Protein AF-A0AAU7U6G1-F1 (afdb_monomer_lite)

Secondary structure (DSSP, 8-state):
-------------EEEETTEEEETTEEEEEEE-TTS-EEEEEEE-SSS--EEEEPP--S--

pLDDT: mean 82.15, std 17.33, range [41.28, 96.0]

Foldseek 3Di:
DDPPPPPVQPQDWDDDDVQWTDRPQKIKGFDADPVGDTQWIFIDHPVRHTDTDGDDPDPDD

Organism: NCBI:txid694439

Radius of gyration: 14.59 Å; chains: 1; bounding box: 20×33×51 Å

Structure (mmCIF, N/CA/C/O backbone):
data_AF-A0AAU7U6G1-F1
#
_entry.id   AF-A0AAU7U6G1-F1
#
loop_
_atom_site.group_PDB
_atom_site.id
_atom_site.type_symbol
_atom_site.label_atom_id
_atom_site.label_alt_id
_atom_site.label_comp_id
_atom_site.label_asym_id
_atom_site.label_entity_id
_atom_site.label_seq_id
_atom_site.pdbx_PDB_ins_code
_atom_site.Cartn_x
_atom_site.Cartn_y
_atom_site.Cartn_z
_atom_site.occupancy
_atom_site.B_iso_or_equiv
_atom_site.auth_seq_id
_atom_site.auth_comp_id
_atom_site.auth_asym_id
_atom_site.auth_atom_id
_atom_site.pdbx_PDB_model_num
ATOM 1 N N . MET A 1 1 ? 3.041 4.923 -38.314 1.00 41.28 1 MET A N 1
ATOM 2 C CA . MET A 1 1 ? 2.841 4.131 -37.083 1.00 41.28 1 MET A CA 1
ATOM 3 C C . MET A 1 1 ? 2.722 5.097 -35.919 1.00 41.28 1 MET A C 1
ATOM 5 O O . MET A 1 1 ? 3.694 5.784 -35.634 1.00 41.28 1 MET A O 1
ATOM 9 N N . ARG A 1 2 ? 1.543 5.218 -35.304 1.00 41.50 2 ARG A N 1
ATOM 10 C CA . ARG A 1 2 ? 1.404 5.866 -33.996 1.00 41.50 2 ARG A CA 1
ATOM 11 C C . ARG A 1 2 ? 1.620 4.772 -32.955 1.00 41.50 2 ARG A C 1
ATOM 13 O O . ARG A 1 2 ? 0.953 3.748 -33.025 1.00 41.50 2 ARG A O 1
ATOM 20 N N . LEU A 1 3 ? 2.604 4.941 -32.073 1.00 45.75 3 LEU A N 1
ATOM 21 C CA . LEU A 1 3 ? 2.622 4.185 -30.828 1.00 45.75 3 LEU A CA 1
ATOM 22 C C . LEU A 1 3 ? 1.563 4.832 -29.943 1.00 45.75 3 LEU A C 1
ATOM 24 O O . LEU A 1 3 ? 1.827 5.844 -29.294 1.00 45.75 3 LEU A O 1
ATOM 28 N N . ASP A 1 4 ? 0.355 4.282 -29.968 1.00 44.28 4 ASP A N 1
ATOM 29 C CA . ASP A 1 4 ? -0.607 4.484 -28.897 1.00 44.28 4 ASP A CA 1
ATOM 30 C C . ASP A 1 4 ? 0.032 3.924 -27.624 1.00 44.28 4 ASP A C 1
ATOM 32 O O . ASP A 1 4 ? 0.025 2.725 -27.355 1.00 44.28 4 ASP A O 1
ATOM 36 N N . ASN A 1 5 ? 0.682 4.810 -26.872 1.00 48.06 5 ASN A N 1
ATOM 37 C CA . ASN A 1 5 ? 1.207 4.549 -25.543 1.00 48.06 5 ASN A CA 1
ATOM 38 C C . ASN A 1 5 ? 0.007 4.436 -24.592 1.00 48.06 5 ASN A C 1
ATOM 40 O O . ASN A 1 5 ? -0.201 5.301 -23.746 1.00 48.06 5 ASN A O 1
ATOM 44 N N . GLN A 1 6 ? -0.845 3.427 -24.790 1.00 48.69 6 GLN A N 1
ATOM 45 C CA . GLN A 1 6 ? -1.876 3.063 -23.830 1.00 48.69 6 GLN A CA 1
ATOM 46 C C . GLN A 1 6 ? -1.158 2.447 -22.627 1.00 48.69 6 GLN A C 1
ATOM 48 O O . GLN A 1 6 ? -0.572 1.370 -22.769 1.00 48.69 6 GLN A O 1
ATOM 53 N N . PRO A 1 7 ? -1.190 3.055 -21.428 1.00 51.22 7 PRO A N 1
ATOM 54 C CA . PRO A 1 7 ? -0.907 2.315 -20.211 1.00 51.22 7 PRO A CA 1
ATOM 55 C C . PRO A 1 7 ? -2.094 1.371 -19.958 1.00 51.22 7 PRO A C 1
ATOM 57 O O . PRO A 1 7 ? -2.891 1.586 -19.050 1.00 51.22 7 PRO A O 1
ATOM 60 N N . ASP A 1 8 ? -2.244 0.330 -20.779 1.00 49.31 8 ASP A N 1
ATOM 61 C CA . ASP A 1 8 ? -3.353 -0.636 -20.722 1.00 49.31 8 ASP A CA 1
ATOM 62 C C . ASP A 1 8 ? -3.176 -1.646 -19.575 1.00 49.31 8 ASP A C 1
ATOM 64 O O . ASP A 1 8 ? -3.453 -2.837 -19.658 1.00 49.31 8 ASP A O 1
ATOM 68 N N . THR A 1 9 ? -2.612 -1.201 -18.458 1.00 57.41 9 THR A N 1
ATOM 69 C CA . THR A 1 9 ? -2.436 -2.047 -17.282 1.00 57.41 9 THR A CA 1
ATOM 70 C C . THR A 1 9 ? -2.601 -1.194 -16.044 1.00 57.41 9 THR A C 1
ATOM 72 O O . THR A 1 9 ? -1.691 -1.043 -15.230 1.00 57.41 9 THR A O 1
ATOM 75 N N . ALA A 1 10 ? -3.785 -0.599 -15.895 1.00 64.12 10 ALA A N 1
ATOM 76 C CA . ALA A 1 10 ? -4.189 -0.060 -14.610 1.00 64.12 10 ALA A CA 1
ATOM 77 C C . ALA A 1 10 ? -4.208 -1.222 -13.604 1.00 64.12 10 ALA A C 1
ATOM 79 O O . ALA A 1 10 ? -5.136 -2.032 -13.557 1.00 64.12 10 ALA A O 1
ATOM 80 N N . VAL A 1 11 ? -3.131 -1.344 -12.826 1.00 74.19 11 VAL A N 1
ATOM 81 C CA . VAL A 1 11 ? -3.040 -2.318 -11.743 1.00 74.19 11 VAL A CA 1
ATOM 82 C C . VAL A 1 11 ? -4.117 -1.958 -10.727 1.00 74.19 11 VAL A C 1
ATOM 84 O O . VAL A 1 11 ? -3.997 -0.984 -9.987 1.00 74.19 11 VAL A O 1
ATOM 87 N N . THR A 1 12 ? -5.195 -2.737 -10.713 1.00 87.62 12 THR A N 1
ATOM 88 C CA . THR A 1 12 ? -6.306 -2.516 -9.788 1.00 87.62 12 THR A CA 1
ATOM 89 C C . THR A 1 12 ? -5.939 -3.085 -8.423 1.00 87.62 12 THR A C 1
ATOM 91 O O . THR A 1 12 ? -5.674 -4.281 -8.296 1.00 87.62 12 THR A O 1
ATOM 94 N N . LEU A 1 13 ? -5.922 -2.226 -7.403 1.00 90.31 13 LEU A N 1
ATOM 95 C CA . LEU A 1 13 ? -5.678 -2.615 -6.016 1.00 90.31 13 LEU A CA 1
ATOM 96 C C . LEU A 1 13 ? -6.996 -3.004 -5.345 1.00 90.31 13 LEU A C 1
ATOM 98 O O . LEU A 1 13 ? -7.827 -2.152 -5.038 1.00 90.31 13 LEU A O 1
ATOM 102 N N . GLN A 1 14 ? -7.167 -4.293 -5.081 1.00 95.06 14 GLN A N 1
ATOM 103 C CA . GLN A 1 14 ? -8.295 -4.831 -4.330 1.00 95.06 14 GLN A CA 1
ATOM 104 C C . GLN A 1 14 ? -7.945 -4.853 -2.835 1.00 95.06 14 GLN A C 1
ATOM 106 O O . GLN A 1 14 ? -6.964 -5.499 -2.458 1.00 95.06 14 GLN A O 1
ATOM 111 N N . PRO A 1 15 ? -8.687 -4.149 -1.966 1.00 96.00 15 PRO A N 1
ATOM 112 C CA . PRO A 1 15 ? -8.413 -4.149 -0.534 1.00 96.00 15 PRO A CA 1
ATOM 113 C C . PRO A 1 15 ? -8.727 -5.518 0.081 1.00 96.00 15 PRO A C 1
ATOM 115 O O . PRO A 1 15 ? -9.777 -6.095 -0.179 1.00 96.00 15 PRO A O 1
ATOM 118 N N . VAL A 1 16 ? -7.826 -6.018 0.928 1.00 95.69 16 VAL A N 1
ATOM 119 C CA . VAL A 1 16 ? -8.036 -7.243 1.723 1.00 95.69 16 VAL A CA 1
ATOM 120 C C . VAL A 1 16 ? -8.247 -6.885 3.190 1.00 95.69 16 VAL A C 1
ATOM 122 O O . VAL A 1 16 ? -9.199 -7.323 3.824 1.00 95.69 16 VAL A O 1
ATOM 125 N N . THR A 1 17 ? -7.347 -6.069 3.737 1.00 95.50 17 THR A N 1
ATOM 126 C CA . THR A 1 17 ? -7.450 -5.4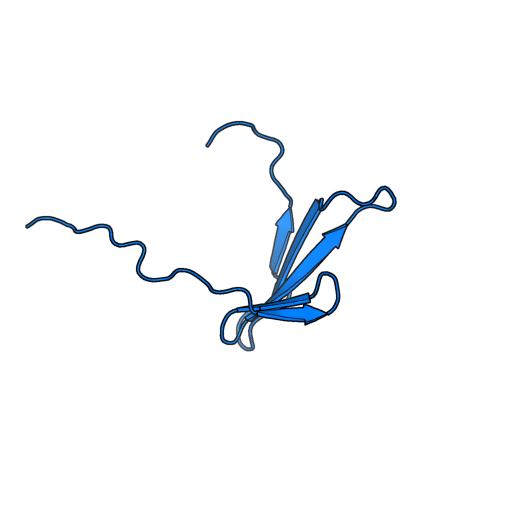81 5.077 1.00 95.50 17 THR A CA 1
ATOM 127 C C . THR A 1 17 ? -6.646 -4.182 5.108 1.00 95.50 17 THR A C 1
ATOM 129 O O . THR A 1 17 ? -6.064 -3.780 4.097 1.00 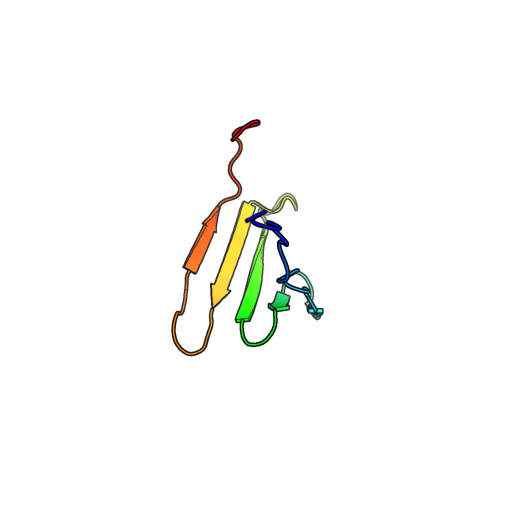95.50 17 THR A O 1
ATOM 132 N N . ARG A 1 18 ? -6.597 -3.503 6.256 1.00 94.00 18 ARG A N 1
ATOM 133 C CA . ARG A 1 18 ? -5.822 -2.272 6.418 1.00 94.00 18 ARG A CA 1
ATOM 134 C C . ARG A 1 18 ? -4.382 -2.486 5.945 1.00 94.00 18 ARG A C 1
ATOM 136 O O . ARG A 1 18 ? -3.678 -3.364 6.436 1.00 94.00 18 ARG A O 1
ATOM 143 N N . ASP A 1 19 ? -3.965 -1.648 4.998 1.00 94.25 19 ASP A N 1
ATOM 144 C CA . ASP A 1 19 ? -2.631 -1.645 4.393 1.00 94.25 19 ASP A CA 1
ATOM 145 C C . ASP A 1 19 ? -2.256 -2.920 3.617 1.00 94.25 19 ASP A C 1
ATOM 147 O O . ASP A 1 19 ? -1.094 -3.072 3.247 1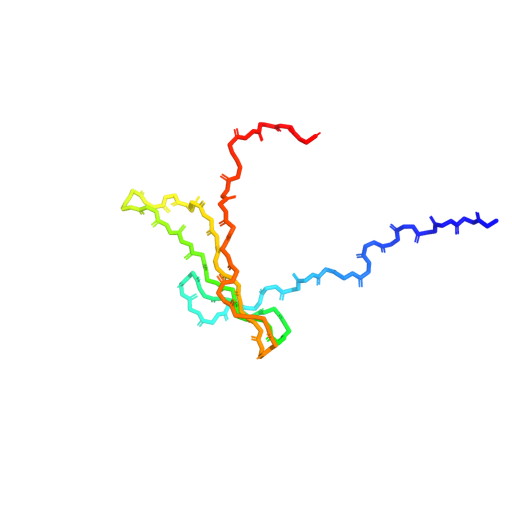.00 94.25 19 ASP A O 1
ATOM 151 N N . LEU A 1 20 ? -3.206 -3.811 3.317 1.00 95.62 20 LEU A N 1
ATOM 152 C CA . LEU A 1 20 ? -2.987 -5.022 2.527 1.00 95.62 20 LEU A CA 1
ATOM 153 C C . LEU A 1 20 ? -3.937 -5.068 1.330 1.00 95.62 20 LEU A C 1
ATOM 155 O O . LEU A 1 20 ? -5.158 -5.047 1.485 1.00 95.62 20 LEU A O 1
ATOM 159 N N . TYR A 1 21 ? -3.353 -5.201 0.146 1.00 95.50 21 TYR A N 1
ATOM 160 C CA . TYR A 1 21 ? -4.052 -5.192 -1.128 1.00 95.50 21 TYR A CA 1
ATOM 161 C C . TYR A 1 21 ? -3.610 -6.364 -2.002 1.00 95.50 21 TYR A C 1
ATOM 163 O O . TYR A 1 21 ? -2.480 -6.851 -1.901 1.00 95.50 21 TYR A O 1
ATOM 171 N N . GLN A 1 22 ? -4.506 -6.783 -2.886 1.00 94.69 22 GLN A N 1
ATOM 172 C CA . GLN A 1 22 ? -4.225 -7.686 -3.993 1.00 94.69 22 GLN A CA 1
ATOM 173 C C . GLN A 1 22 ? -4.216 -6.910 -5.308 1.00 94.69 22 GLN A C 1
ATOM 175 O O . GLN A 1 22 ? -5.086 -6.083 -5.564 1.00 94.69 22 GLN A O 1
ATOM 180 N N . ALA A 1 23 ? -3.226 -7.194 -6.143 1.00 90.81 23 ALA A N 1
ATOM 181 C CA . ALA A 1 23 ? -3.064 -6.670 -7.491 1.00 90.81 23 ALA A CA 1
ATOM 182 C C . ALA A 1 23 ? -2.865 -7.856 -8.441 1.00 90.81 23 ALA A C 1
ATOM 184 O O . ALA A 1 23 ? -1.744 -8.325 -8.650 1.00 90.81 23 ALA A O 1
ATOM 185 N N . GLY A 1 24 ? -3.959 -8.407 -8.968 1.00 89.06 24 GLY A N 1
ATOM 186 C CA . GLY A 1 24 ? -3.915 -9.664 -9.718 1.00 89.06 24 GLY A CA 1
ATOM 187 C C . GLY A 1 24 ? -3.380 -10.812 -8.852 1.00 89.06 24 GLY A C 1
ATOM 188 O O . GLY A 1 24 ? -4.045 -11.244 -7.919 1.00 89.06 24 GLY A O 1
ATOM 189 N N . ARG A 1 25 ? -2.166 -11.301 -9.150 1.00 88.81 25 ARG A N 1
ATOM 190 C CA . ARG A 1 25 ? -1.460 -12.347 -8.372 1.00 88.81 25 ARG A CA 1
ATOM 191 C C . ARG A 1 25 ? -0.384 -11.788 -7.429 1.00 88.81 25 ARG A C 1
ATOM 193 O O . ARG A 1 25 ? 0.469 -12.539 -6.952 1.00 88.81 25 ARG A O 1
ATOM 200 N N . MET A 1 26 ? -0.367 -10.473 -7.227 1.00 91.81 26 MET A N 1
ATOM 201 C CA . MET A 1 26 ? 0.613 -9.776 -6.404 1.00 91.81 26 MET A CA 1
ATOM 202 C C . MET A 1 26 ? -0.014 -9.303 -5.097 1.00 91.81 26 MET A C 1
ATOM 204 O O . MET A 1 26 ? -0.963 -8.525 -5.098 1.00 91.81 26 MET A O 1
ATOM 208 N N . THR A 1 27 ? 0.595 -9.685 -3.981 1.00 94.81 27 THR A N 1
ATOM 209 C CA . THR A 1 27 ? 0.269 -9.120 -2.673 1.00 94.81 27 THR A CA 1
ATOM 210 C C . THR A 1 27 ? 1.039 -7.819 -2.483 1.00 94.81 27 THR A C 1
ATOM 212 O O . THR A 1 27 ? 2.267 -7.810 -2.601 1.00 94.81 27 THR A O 1
ATOM 215 N N . VAL A 1 28 ? 0.340 -6.739 -2.142 1.00 95.00 28 VAL A N 1
ATOM 216 C CA . VAL A 1 28 ? 0.912 -5.416 -1.858 1.00 95.00 28 VAL A CA 1
ATOM 217 C C . VAL A 1 28 ? 0.600 -5.034 -0.418 1.00 95.00 28 VAL A C 1
ATOM 219 O O . VAL A 1 28 ? -0.561 -4.990 -0.022 1.00 95.00 28 VAL A O 1
ATOM 222 N N . ARG A 1 29 ? 1.631 -4.737 0.376 1.00 95.81 29 ARG A N 1
ATOM 223 C CA . ARG A 1 29 ? 1.484 -4.300 1.767 1.00 95.81 29 ARG A CA 1
ATOM 224 C C . ARG A 1 29 ? 2.102 -2.926 1.974 1.00 95.81 29 ARG A C 1
ATOM 226 O O . ARG A 1 29 ? 3.320 -2.788 1.870 1.00 95.81 29 ARG A O 1
ATOM 233 N N . PHE A 1 30 ? 1.288 -1.929 2.296 1.00 95.44 30 PHE A N 1
ATOM 234 C CA . PHE A 1 30 ? 1.773 -0.598 2.644 1.00 95.44 30 PHE A CA 1
ATOM 235 C C . PHE A 1 30 ? 2.430 -0.600 4.024 1.00 95.44 30 PHE A C 1
ATOM 237 O O . PHE A 1 30 ? 2.008 -1.291 4.952 1.00 95.44 30 PHE A O 1
ATOM 244 N N . LEU A 1 31 ? 3.504 0.172 4.142 1.00 94.31 31 LEU A N 1
ATOM 245 C CA . LEU A 1 31 ? 4.286 0.325 5.361 1.00 94.31 31 LEU A CA 1
ATOM 246 C C . LEU A 1 31 ? 4.072 1.742 5.876 1.00 94.31 31 LEU A C 1
ATOM 248 O O . LEU A 1 31 ? 4.323 2.703 5.147 1.00 94.31 31 LEU A O 1
ATOM 252 N N . ARG A 1 32 ? 3.615 1.877 7.120 1.00 94.00 32 ARG A N 1
ATOM 253 C CA . ARG A 1 32 ? 3.397 3.169 7.778 1.00 94.00 32 ARG A CA 1
ATOM 254 C C . ARG A 1 32 ? 4.389 3.382 8.908 1.00 94.00 32 ARG A C 1
ATOM 256 O O . ARG A 1 32 ? 4.852 2.418 9.514 1.00 94.00 32 ARG A O 1
ATOM 263 N N . ASN A 1 33 ? 4.703 4.640 9.189 1.00 90.31 33 ASN A N 1
ATOM 264 C CA . ASN A 1 33 ? 5.372 5.001 10.435 1.00 90.31 33 ASN A CA 1
ATOM 265 C C . ASN A 1 33 ? 4.363 5.008 11.604 1.00 90.31 33 ASN A C 1
ATOM 267 O O . ASN A 1 33 ? 3.149 4.930 11.400 1.00 90.31 33 ASN A O 1
ATOM 271 N N . ALA A 1 34 ? 4.866 5.141 12.833 1.00 88.88 34 ALA A N 1
ATOM 272 C CA . ALA A 1 34 ? 4.030 5.219 14.035 1.00 88.88 34 ALA A CA 1
ATOM 273 C C . ALA A 1 34 ? 3.084 6.438 14.040 1.00 88.88 34 ALA A C 1
ATOM 275 O O . ALA A 1 34 ? 2.025 6.391 14.655 1.00 88.88 34 ALA A O 1
ATOM 276 N N . ALA A 1 35 ? 3.439 7.504 13.318 1.00 90.44 35 ALA A N 1
ATOM 277 C CA . ALA A 1 35 ? 2.626 8.710 13.189 1.00 90.44 35 ALA A CA 1
ATOM 278 C C . ALA A 1 35 ? 1.463 8.569 12.181 1.00 90.44 35 ALA A C 1
ATOM 280 O O . ALA A 1 35 ? 0.636 9.471 12.080 1.00 90.44 35 ALA A O 1
ATOM 281 N N . GLY A 1 36 ? 1.393 7.475 11.407 1.00 88.62 36 GLY A N 1
ATOM 282 C CA . GLY A 1 36 ? 0.328 7.210 10.428 1.00 88.62 36 GLY A CA 1
ATOM 283 C C . GLY A 1 36 ? 0.677 7.387 8.935 1.00 88.62 36 GLY A C 1
ATOM 284 O O . GLY A 1 36 ? 0.067 6.685 8.113 1.00 88.62 36 GLY A O 1
ATOM 285 N N . PRO A 1 37 ? 1.627 8.254 8.524 1.00 92.31 37 PRO A N 1
ATOM 286 C CA . PRO A 1 37 ? 2.075 8.337 7.135 1.00 92.31 37 PRO A CA 1
ATOM 287 C C . PRO A 1 37 ? 2.621 7.034 6.538 1.00 92.31 37 PRO A C 1
ATOM 289 O O . PRO A 1 37 ? 3.386 6.304 7.168 1.00 92.31 37 PRO A O 1
ATOM 292 N N . VAL A 1 38 ? 2.281 6.788 5.267 1.00 92.50 38 VAL A N 1
ATOM 293 C CA . VAL A 1 38 ? 2.850 5.707 4.446 1.00 92.50 38 VAL A CA 1
ATOM 294 C C . VAL A 1 38 ? 4.273 6.069 4.019 1.00 92.50 38 VAL A C 1
ATOM 296 O O . VAL A 1 38 ? 4.493 7.087 3.359 1.00 92.50 38 VAL A O 1
ATOM 299 N N . LEU A 1 39 ? 5.222 5.200 4.361 1.00 93.62 39 LEU A N 1
ATOM 300 C CA . LEU A 1 39 ? 6.640 5.293 4.011 1.00 93.62 39 LEU A CA 1
ATOM 301 C C . LEU A 1 39 ? 6.996 4.526 2.733 1.00 93.62 39 LEU A C 1
ATOM 303 O O . LEU A 1 39 ? 8.082 4.707 2.187 1.00 93.62 39 LEU A O 1
ATOM 307 N N . GLY A 1 40 ? 6.121 3.635 2.273 1.00 93.31 40 GLY A N 1
ATOM 308 C CA . GLY A 1 40 ? 6.380 2.778 1.124 1.00 93.31 40 GLY A CA 1
ATOM 309 C C . GLY A 1 40 ? 5.477 1.554 1.101 1.00 93.31 40 GLY A C 1
ATOM 310 O O . GLY A 1 40 ? 4.471 1.500 1.811 1.00 93.31 40 GLY A O 1
ATOM 311 N N . PHE A 1 41 ? 5.851 0.557 0.306 1.00 94.06 41 PHE A N 1
ATOM 312 C CA . PHE A 1 41 ? 5.135 -0.711 0.234 1.00 94.06 41 PHE A CA 1
ATOM 313 C C . PHE A 1 41 ? 6.078 -1.877 -0.049 1.00 94.06 41 PHE A C 1
ATOM 315 O O . PHE A 1 41 ? 7.159 -1.720 -0.617 1.00 94.06 41 PHE A O 1
ATOM 322 N N . ARG A 1 42 ? 5.648 -3.072 0.345 1.00 94.38 42 ARG A N 1
ATOM 323 C CA . ARG A 1 42 ? 6.255 -4.338 -0.049 1.00 94.38 42 ARG A CA 1
ATOM 324 C C . ARG A 1 42 ? 5.351 -5.012 -1.067 1.00 94.38 42 ARG A C 1
ATOM 326 O O . ARG A 1 42 ? 4.137 -5.019 -0.880 1.00 94.38 42 ARG A O 1
ATOM 333 N N . SER A 1 43 ? 5.927 -5.598 -2.104 1.00 92.19 43 SER A N 1
ATOM 334 C CA . SER A 1 43 ? 5.199 -6.421 -3.064 1.00 92.19 43 SER A CA 1
ATOM 335 C C . SER A 1 43 ? 5.765 -7.835 -3.103 1.00 92.19 43 SER A C 1
ATOM 337 O O . SER A 1 43 ? 6.940 -8.075 -2.798 1.00 92.19 43 SER A O 1
ATOM 339 N N . SER A 1 44 ? 4.913 -8.813 -3.387 1.00 90.75 44 SER A N 1
ATOM 340 C CA . SER A 1 44 ? 5.330 -10.202 -3.573 1.00 90.75 44 SER A CA 1
ATOM 341 C C . SER A 1 44 ? 4.403 -10.914 -4.547 1.00 90.75 44 SER A C 1
ATOM 343 O O . SER A 1 44 ? 3.183 -10.822 -4.439 1.00 90.75 44 SER A O 1
ATOM 345 N N . THR A 1 45 ? 5.003 -11.651 -5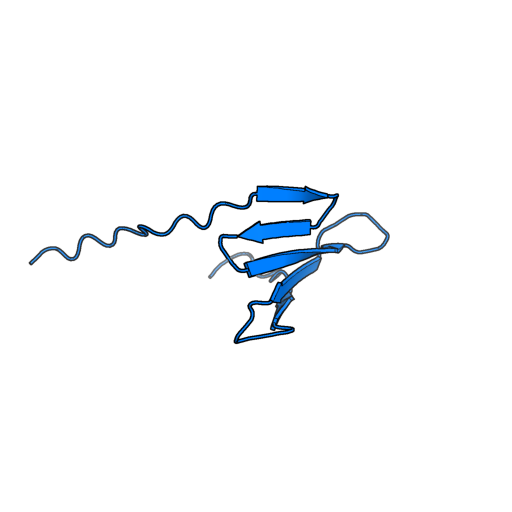.468 1.00 89.88 45 THR A N 1
ATOM 346 C CA . THR A 1 45 ? 4.367 -12.608 -6.371 1.00 89.88 45 THR A CA 1
ATOM 347 C C . THR A 1 45 ? 4.914 -14.009 -6.066 1.00 89.88 45 THR A C 1
ATOM 349 O O . THR A 1 45 ? 5.888 -14.146 -5.316 1.00 89.88 45 THR A O 1
ATOM 352 N N . PRO A 1 46 ? 4.329 -15.079 -6.630 1.00 88.50 46 PRO A N 1
ATOM 353 C CA . PRO A 1 46 ? 4.875 -16.427 -6.477 1.00 88.50 46 PRO A CA 1
ATOM 354 C C . PRO A 1 46 ? 6.324 -16.554 -6.968 1.00 88.50 46 PRO A C 1
ATOM 356 O O . PRO A 1 46 ? 7.089 -17.321 -6.385 1.00 88.50 46 PRO A O 1
ATOM 359 N N . VAL A 1 47 ? 6.680 -15.778 -8.000 1.00 90.25 47 VAL A N 1
ATOM 360 C CA . VAL A 1 47 ? 7.992 -15.793 -8.664 1.00 90.25 47 VAL A CA 1
ATOM 361 C C . VAL A 1 47 ? 8.979 -14.849 -7.977 1.00 90.25 47 VAL A C 1
ATOM 363 O O . VAL A 1 47 ? 10.125 -15.220 -7.748 1.00 90.25 47 VAL A O 1
ATOM 366 N N . VAL A 1 48 ? 8.543 -13.640 -7.612 1.00 84.75 48 VAL A N 1
ATOM 367 C CA . VAL A 1 48 ? 9.405 -12.610 -7.021 1.00 84.75 48 VAL A CA 1
ATOM 368 C C . VAL A 1 48 ? 8.853 -12.191 -5.671 1.00 84.75 48 VAL A C 1
ATOM 370 O O . VAL A 1 48 ? 7.774 -11.610 -5.569 1.00 84.75 48 VAL A O 1
ATOM 373 N N . ARG A 1 49 ? 9.612 -12.461 -4.613 1.00 88.75 49 ARG A N 1
ATOM 374 C CA . ARG A 1 49 ? 9.202 -12.187 -3.235 1.00 88.75 49 ARG A CA 1
ATOM 375 C C . ARG A 1 49 ? 9.996 -11.021 -2.672 1.00 88.75 49 ARG A C 1
ATOM 377 O O . ARG A 1 49 ? 11.141 -10.796 -3.039 1.00 88.75 49 ARG A O 1
ATOM 384 N N . HIS A 1 50 ? 9.384 -10.325 -1.722 1.00 87.94 50 HIS A N 1
ATOM 385 C CA . HIS A 1 50 ? 10.066 -9.374 -0.847 1.00 87.94 50 HIS A CA 1
ATOM 386 C C . HIS A 1 50 ? 10.623 -8.103 -1.505 1.00 87.94 50 HIS A C 1
ATOM 388 O O . HIS A 1 50 ? 11.471 -7.452 -0.899 1.00 87.94 50 HIS A O 1
ATOM 394 N N . LEU A 1 51 ? 10.102 -7.686 -2.661 1.00 91.00 51 LEU A N 1
ATOM 395 C CA . LEU A 1 51 ? 10.436 -6.373 -3.211 1.00 91.00 51 LEU A CA 1
ATOM 396 C C . LEU A 1 51 ? 9.896 -5.280 -2.293 1.00 91.00 51 LEU A C 1
ATOM 398 O O . LEU A 1 51 ? 8.718 -5.295 -1.933 1.00 91.00 51 LEU A O 1
ATOM 402 N N . GLN A 1 52 ? 10.747 -4.331 -1.922 1.00 93.56 52 GLN A N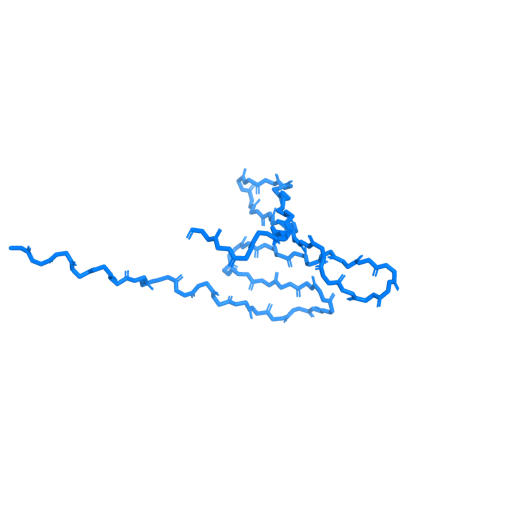 1
ATOM 403 C CA . GLN A 1 52 ? 10.384 -3.228 -1.046 1.00 93.56 52 GLN A CA 1
ATOM 404 C C . GLN A 1 52 ? 10.690 -1.903 -1.726 1.00 93.56 52 GLN A C 1
ATOM 406 O O . GLN A 1 52 ? 11.814 -1.643 -2.143 1.00 93.56 52 GLN A O 1
ATOM 411 N N . PHE A 1 53 ? 9.676 -1.051 -1.774 1.00 91.25 53 PHE A N 1
ATOM 412 C CA . PHE A 1 53 ? 9.747 0.279 -2.344 1.00 91.25 53 PHE A CA 1
ATOM 413 C C . PHE A 1 53 ? 9.570 1.291 -1.225 1.00 91.25 53 PHE A C 1
ATOM 415 O O . PHE A 1 53 ? 8.696 1.145 -0.365 1.00 91.25 53 PHE A O 1
ATOM 422 N N . ARG A 1 54 ? 10.410 2.323 -1.232 1.00 91.75 54 ARG A N 1
ATOM 423 C CA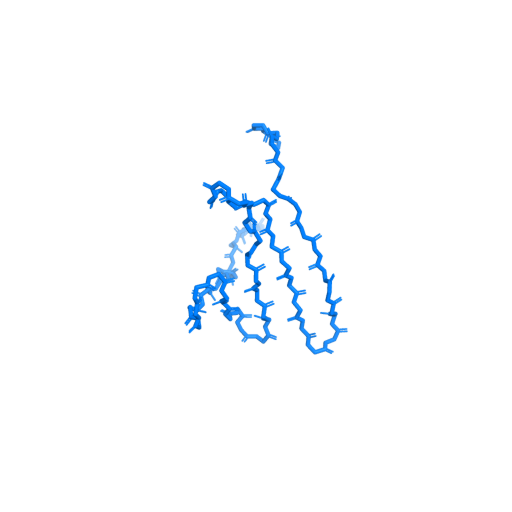 . ARG A 1 54 ? 10.265 3.480 -0.350 1.00 91.75 54 ARG A CA 1
ATOM 424 C C . ARG A 1 54 ? 9.609 4.602 -1.130 1.00 91.75 54 ARG A C 1
ATOM 426 O O . ARG A 1 54 ? 9.895 4.792 -2.310 1.00 91.75 54 ARG A O 1
ATOM 433 N N . ARG A 1 55 ? 8.734 5.345 -0.464 1.00 86.88 55 ARG A N 1
ATOM 434 C CA . ARG A 1 55 ? 8.168 6.568 -1.013 1.00 86.88 55 ARG A CA 1
ATOM 435 C C . ARG A 1 55 ? 9.321 7.543 -1.248 1.00 86.88 55 ARG A C 1
ATOM 437 O O . ARG A 1 55 ? 10.020 7.907 -0.304 1.00 86.88 55 ARG A O 1
ATOM 444 N N . SER A 1 56 ? 9.540 7.919 -2.504 1.00 84.94 56 SER A N 1
ATOM 445 C CA . SER A 1 56 ? 10.466 8.999 -2.830 1.00 84.94 56 SER A CA 1
ATOM 446 C C . SER A 1 56 ? 9.882 10.307 -2.304 1.00 84.94 56 SER A C 1
ATOM 448 O O . SER A 1 56 ? 8.697 10.574 -2.492 1.00 84.94 56 SER A O 1
ATOM 450 N N . ASN A 1 57 ? 10.710 11.100 -1.628 1.00 72.25 57 ASN A N 1
ATOM 451 C CA . ASN A 1 57 ? 10.353 12.446 -1.180 1.00 72.25 57 ASN A CA 1
ATOM 452 C C . ASN A 1 57 ? 10.730 13.513 -2.224 1.00 72.25 57 ASN A C 1
ATOM 454 O O . ASN A 1 57 ? 10.660 14.704 -1.936 1.00 72.25 57 ASN A O 1
ATOM 458 N N . ARG A 1 58 ? 11.197 13.092 -3.408 1.00 67.31 58 ARG A N 1
ATOM 459 C CA . ARG A 1 58 ? 11.574 13.997 -4.493 1.00 67.31 58 ARG A CA 1
ATOM 460 C C . ARG A 1 58 ? 10.293 14.516 -5.165 1.00 67.31 58 ARG A C 1
ATOM 462 O O . ARG A 1 58 ? 9.484 13.673 -5.552 1.00 67.31 58 ARG A O 1
ATOM 469 N N . PRO A 1 59 ? 10.094 15.843 -5.267 1.00 59.84 59 PRO A N 1
ATOM 470 C CA . PRO A 1 59 ? 8.869 16.409 -5.827 1.00 59.84 59 PRO A CA 1
ATOM 471 C C . PRO A 1 59 ? 8.695 16.146 -7.328 1.00 59.84 59 PRO A C 1
ATOM 473 O O . PRO A 1 59 ? 7.560 16.152 -7.781 1.00 59.84 59 PRO A O 1
ATOM 476 N N . ASP A 1 60 ? 9.755 15.806 -8.065 1.00 59.25 60 ASP A N 1
ATOM 477 C CA . ASP A 1 60 ? 9.695 15.635 -9.517 1.00 59.25 60 ASP A CA 1
ATOM 478 C C . ASP A 1 60 ? 10.525 14.422 -9.963 1.00 59.25 60 ASP A C 1
ATOM 480 O O . ASP A 1 60 ? 11.624 14.171 -9.444 1.00 59.25 60 ASP A O 1
ATOM 484 N N . GLY A 1 61 ? 9.963 13.660 -10.901 1.00 51.94 61 GLY A N 1
ATOM 485 C CA . GLY A 1 61 ? 10.714 12.802 -11.815 1.00 51.94 61 GLY A CA 1
ATOM 486 C C . GLY A 1 61 ? 11.108 13.602 -13.043 1.00 51.94 61 GLY A C 1
ATOM 487 O O . GLY A 1 61 ? 10.266 14.417 -13.479 1.00 51.94 61 GLY A O 1
#

Sequence (61 aa):
MRLDNQPDTAVTLQPVTRDLYQAGRMTVRFLRNAAGPVLGFRSSTPVVRHLQFRRSNRPDG